Protein AF-A0A0F8ZG69-F1 (afdb_monomer_lite)

Organism: NCBI:txid412755

Sequence (103 aa):
AFPVWSNDSGFTFYITEIKGWADADNADFGLYTASPTNFTASSTIEVITLTTDGTAVYYDTILRADIDRIEVFDGDLILFGPSSDDLKWLKATIKGYFDANVN

Foldseek 3Di:
DWDKDAQQPQFKWFWFKKKKKFQDAFKKKWKWKDAPVDPPPIHTFDIDTFHDPPDRMTMDMDGRVRTPDGIAGNRIMITIGIPDPPTPDIDMDTDTDTDPPDD

Secondary structure (DSSP, 8-state):
---EEE--SSS-EEEEEEEEEESSSSEEEEEEEEETTEEEEEEEEEEEEE---SSSSEEEEEEGGG-S--EE-TTPEEEEEESSTT-S-EEEEEEEEE-----

pLDDT: mean 86.78, std 9.45, range [44.62, 96.75]

Structure (mmCIF, N/CA/C/O backbone):
data_AF-A0A0F8ZG69-F1
#
_entry.id   AF-A0A0F8ZG69-F1
#
loop_
_atom_site.group_PDB
_atom_site.id
_atom_site.type_symbol
_atom_site.label_atom_id
_atom_site.label_alt_id
_atom_site.label_comp_id
_atom_site.label_asym_id
_atom_site.label_entity_id
_atom_site.label_seq_id
_atom_site.pdbx_PDB_ins_code
_atom_site.Cartn_x
_atom_site.Cartn_y
_atom_site.Cartn_z
_atom_site.occupancy
_atom_site.B_iso_or_equiv
_atom_site.auth_seq_id
_atom_site.auth_comp_id
_atom_site.auth_asym_id
_atom_site.auth_atom_id
_atom_site.pdbx_PDB_model_num
ATOM 1 N N . ALA A 1 1 ? 12.175 9.974 2.019 1.00 68.50 1 ALA A N 1
ATOM 2 C CA . ALA A 1 1 ? 11.067 9.847 2.991 1.00 68.50 1 ALA A CA 1
ATOM 3 C C . ALA A 1 1 ? 9.990 8.994 2.345 1.00 68.50 1 ALA A C 1
ATOM 5 O O . ALA A 1 1 ? 9.720 9.212 1.169 1.00 68.50 1 ALA A O 1
ATOM 6 N N . PHE A 1 2 ? 9.434 8.020 3.061 1.00 79.31 2 PHE A N 1
ATOM 7 C CA . PHE A 1 2 ? 8.407 7.138 2.507 1.00 79.31 2 PHE A CA 1
ATOM 8 C C . PHE A 1 2 ? 7.040 7.827 2.522 1.00 79.31 2 PHE A C 1
ATOM 10 O O . PHE A 1 2 ? 6.699 8.439 3.537 1.00 79.31 2 PHE A O 1
ATOM 17 N N . PRO A 1 3 ? 6.251 7.753 1.436 1.00 87.62 3 PRO A N 1
ATOM 18 C CA . PRO A 1 3 ? 4.828 8.042 1.503 1.00 87.62 3 PRO A CA 1
ATOM 19 C C . PRO A 1 3 ? 4.157 7.149 2.549 1.00 87.62 3 PRO A C 1
ATOM 21 O O . PRO A 1 3 ? 4.492 5.967 2.677 1.00 87.62 3 PRO A O 1
ATOM 24 N N . VAL A 1 4 ? 3.214 7.731 3.286 1.00 90.94 4 VAL A N 1
ATOM 25 C CA . VAL A 1 4 ? 2.485 7.052 4.356 1.00 90.94 4 VAL A CA 1
ATOM 26 C C . VAL A 1 4 ? 0.990 7.217 4.127 1.00 90.94 4 VAL A C 1
ATOM 28 O O . VAL A 1 4 ? 0.517 8.319 3.847 1.00 90.94 4 VAL A O 1
ATOM 31 N N . TRP A 1 5 ? 0.253 6.124 4.275 1.00 93.69 5 TRP A N 1
ATOM 32 C CA . TRP A 1 5 ? -1.198 6.122 4.425 1.00 93.69 5 TRP A CA 1
ATOM 33 C C . TRP A 1 5 ? -1.548 5.673 5.846 1.00 93.69 5 TRP A C 1
ATOM 35 O O . TRP A 1 5 ? -0.866 4.812 6.389 1.00 93.69 5 TRP A O 1
ATOM 45 N N . SER A 1 6 ? -2.579 6.256 6.452 1.00 93.56 6 SER A N 1
ATOM 46 C CA . SER A 1 6 ? -3.008 5.943 7.821 1.00 93.56 6 SER A CA 1
ATOM 47 C C . SER A 1 6 ? -4.421 5.378 7.812 1.00 93.56 6 SER A C 1
ATOM 49 O O . SER A 1 6 ? -5.295 5.930 7.132 1.00 93.56 6 SER A O 1
ATOM 51 N N . ASN A 1 7 ? -4.646 4.302 8.566 1.00 92.94 7 ASN A N 1
ATOM 52 C CA . ASN A 1 7 ? -5.983 3.803 8.846 1.00 92.94 7 ASN A CA 1
ATOM 53 C C . ASN A 1 7 ? -6.505 4.382 10.168 1.00 92.94 7 ASN A C 1
ATOM 55 O O . ASN A 1 7 ? -6.360 3.762 11.212 1.00 92.94 7 ASN A O 1
ATOM 59 N N . ASP A 1 8 ? -7.169 5.534 10.109 1.00 91.81 8 ASP A N 1
ATOM 60 C CA . ASP A 1 8 ? -7.819 6.160 11.274 1.00 91.81 8 ASP A CA 1
ATOM 61 C C . ASP A 1 8 ? -9.349 5.987 11.233 1.00 91.81 8 ASP A C 1
ATOM 63 O O . ASP A 1 8 ? -10.113 6.920 11.495 1.00 91.81 8 ASP A O 1
ATOM 67 N N . SER A 1 9 ? -9.820 4.820 10.786 1.00 91.00 9 SER A N 1
ATOM 68 C CA . SER A 1 9 ? -11.247 4.585 10.530 1.00 91.00 9 SER A CA 1
ATOM 69 C C . SER A 1 9 ? -12.027 4.042 11.729 1.00 91.00 9 SER A C 1
ATOM 71 O O . SER A 1 9 ? -13.258 4.095 11.711 1.00 91.00 9 SER A O 1
ATOM 73 N N . GLY A 1 10 ? -11.351 3.499 12.746 1.00 90.31 10 GLY A N 1
ATOM 74 C CA . GLY A 1 10 ? -11.965 2.693 13.803 1.00 90.31 10 GLY A CA 1
ATOM 75 C C . GLY A 1 10 ? -12.248 1.236 13.405 1.00 90.31 10 GLY A C 1
ATOM 76 O O . GLY A 1 10 ? -12.833 0.500 14.198 1.00 90.31 10 GLY A O 1
ATOM 77 N N . PHE A 1 11 ? -11.854 0.803 12.200 1.00 92.12 11 PHE A N 1
ATOM 78 C CA . PHE A 1 11 ? -12.088 -0.547 11.673 1.00 92.12 11 PHE A CA 1
ATOM 79 C C . PHE A 1 11 ? -10.814 -1.167 11.092 1.00 92.12 11 PHE A C 1
ATOM 81 O O . PHE A 1 11 ? -9.880 -0.470 10.696 1.00 92.12 11 PHE A O 1
ATOM 88 N N . THR A 1 12 ? -10.800 -2.498 10.964 1.00 93.69 12 THR A N 1
ATOM 89 C CA . THR A 1 12 ? -9.738 -3.199 10.224 1.00 93.69 12 THR A CA 1
ATOM 90 C C . THR A 1 12 ? -9.997 -3.082 8.724 1.00 93.69 12 THR A C 1
ATOM 92 O O . THR A 1 12 ? -11.079 -3.432 8.242 1.00 93.69 12 THR A O 1
ATOM 95 N N . PHE A 1 13 ? -9.003 -2.601 7.978 1.00 94.94 13 PHE A N 1
ATOM 96 C CA . PHE A 1 13 ? -9.007 -2.606 6.521 1.00 94.94 13 PHE A CA 1
ATOM 97 C C . PHE A 1 13 ? -8.410 -3.916 5.999 1.00 94.94 13 PHE A C 1
ATOM 99 O O . PHE A 1 13 ? -7.277 -4.267 6.328 1.00 94.94 13 PHE A O 1
ATOM 106 N N . TYR A 1 14 ? -9.166 -4.621 5.162 1.00 95.50 14 TYR A N 1
ATOM 107 C CA . TYR A 1 14 ? -8.747 -5.859 4.516 1.00 95.50 14 TYR A CA 1
ATOM 108 C C . TYR A 1 14 ? -8.375 -5.599 3.064 1.00 95.50 14 TYR A C 1
ATOM 110 O O . TYR A 1 14 ? -9.230 -5.254 2.24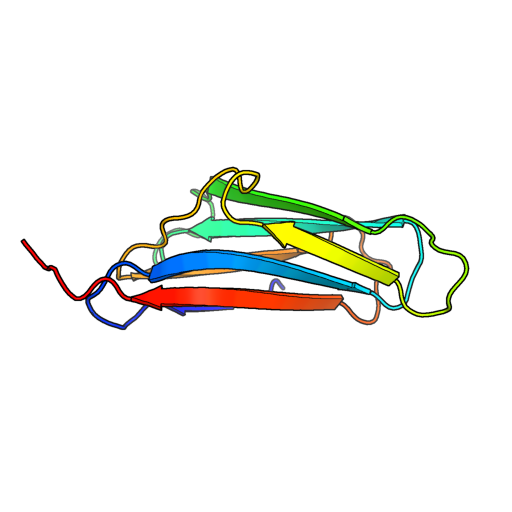2 1.00 95.50 14 TYR A O 1
ATOM 118 N N . ILE A 1 15 ? -7.106 -5.814 2.738 1.00 96.31 15 ILE A N 1
ATOM 119 C CA . ILE A 1 15 ? -6.568 -5.685 1.390 1.00 96.31 15 ILE A CA 1
ATOM 120 C C . ILE A 1 15 ? -7.069 -6.850 0.527 1.00 96.31 15 ILE A C 1
ATOM 122 O O . ILE A 1 15 ? -7.064 -8.013 0.934 1.00 96.31 15 ILE A O 1
ATOM 126 N N . THR A 1 16 ? -7.517 -6.535 -0.685 1.00 96.62 16 THR A N 1
ATOM 127 C CA . THR A 1 16 ? -7.990 -7.514 -1.674 1.00 96.62 16 THR A CA 1
ATOM 128 C C . THR A 1 16 ? -7.158 -7.535 -2.948 1.00 96.62 16 THR A C 1
ATOM 130 O O . THR A 1 16 ? -7.142 -8.546 -3.650 1.00 96.62 16 THR A O 1
ATOM 133 N N . GLU A 1 17 ? -6.487 -6.433 -3.263 1.00 96.75 17 GLU A N 1
ATOM 134 C CA . GLU A 1 17 ? -5.652 -6.298 -4.449 1.00 96.75 17 GLU A CA 1
ATOM 135 C C . GLU A 1 17 ? -4.622 -5.198 -4.207 1.00 96.75 17 GLU A C 1
ATOM 137 O O . GLU A 1 17 ? -4.953 -4.134 -3.672 1.00 96.75 17 GLU A O 1
ATOM 142 N N . ILE A 1 18 ? -3.395 -5.434 -4.659 1.00 95.62 18 ILE A N 1
ATOM 143 C CA . ILE A 1 18 ? -2.342 -4.428 -4.701 1.00 95.62 18 ILE A CA 1
ATOM 144 C C . ILE A 1 18 ? -1.864 -4.299 -6.144 1.00 95.62 18 ILE A C 1
ATOM 146 O O . ILE A 1 18 ? -1.602 -5.299 -6.808 1.00 95.62 18 ILE A O 1
ATOM 150 N N . LYS A 1 19 ? -1.748 -3.065 -6.643 1.00 93.25 19 LYS A N 1
ATOM 151 C CA . LYS A 1 19 ? -1.129 -2.777 -7.944 1.00 93.25 19 LYS A CA 1
ATOM 152 C C . LYS A 1 19 ? 0.078 -1.879 -7.792 1.00 93.25 19 LYS A C 1
ATOM 154 O O . LYS A 1 19 ? -0.078 -0.780 -7.264 1.00 93.25 19 LYS A O 1
ATOM 159 N N . GLY A 1 20 ? 1.219 -2.294 -8.322 1.00 91.19 20 GLY A N 1
ATOM 160 C CA . GLY A 1 20 ? 2.431 -1.484 -8.412 1.00 91.19 20 GLY A CA 1
ATOM 161 C C . GLY A 1 20 ? 2.623 -0.859 -9.780 1.00 91.19 20 GLY A C 1
ATOM 162 O O . GLY A 1 20 ? 2.206 -1.451 -10.763 1.00 91.19 20 GLY A O 1
ATOM 163 N N . TRP A 1 21 ? 3.226 0.327 -9.832 1.00 90.38 21 TRP A N 1
ATOM 164 C CA . TRP A 1 21 ? 3.562 1.056 -11.055 1.00 90.38 21 TRP A CA 1
ATOM 165 C C . TRP A 1 21 ? 4.886 1.806 -10.885 1.00 90.38 21 TRP A C 1
ATOM 167 O O . TRP A 1 21 ? 5.056 2.493 -9.873 1.00 90.38 21 TRP A O 1
ATOM 177 N N . ALA A 1 22 ? 5.758 1.757 -11.893 1.00 88.19 22 ALA A N 1
ATOM 178 C CA . ALA A 1 22 ? 6.991 2.542 -11.947 1.00 88.19 22 ALA A CA 1
ATOM 179 C C . ALA A 1 22 ? 7.320 3.034 -13.366 1.00 88.19 22 ALA A C 1
ATOM 181 O O . ALA A 1 22 ? 6.862 2.469 -14.363 1.00 88.19 22 ALA A O 1
ATOM 182 N N . ASP A 1 23 ? 8.127 4.095 -13.445 1.00 85.56 23 ASP A N 1
ATOM 183 C CA . ASP A 1 23 ? 8.638 4.669 -14.697 1.00 85.56 23 ASP A CA 1
ATOM 184 C C . ASP A 1 23 ? 9.992 4.096 -15.154 1.00 85.56 23 ASP A C 1
ATOM 186 O O . ASP A 1 23 ? 10.545 4.551 -16.155 1.00 85.56 23 ASP A O 1
ATOM 190 N N . ALA A 1 24 ? 10.521 3.107 -14.435 1.00 81.06 24 ALA A N 1
ATOM 191 C CA . ALA A 1 24 ? 11.787 2.442 -14.725 1.00 81.06 24 ALA A CA 1
ATOM 192 C C . ALA A 1 24 ? 11.650 0.918 -14.622 1.00 81.06 24 ALA A C 1
ATOM 194 O O . ALA A 1 24 ? 10.752 0.410 -13.944 1.00 81.06 24 ALA A O 1
ATOM 195 N N . ASP A 1 25 ? 12.527 0.207 -15.327 1.00 76.69 25 ASP A N 1
ATOM 196 C CA . ASP A 1 25 ? 12.591 -1.249 -15.326 1.00 76.69 25 ASP A CA 1
ATOM 197 C C . ASP A 1 25 ? 13.176 -1.789 -14.018 1.00 76.69 25 ASP A C 1
ATOM 199 O O . ASP A 1 25 ? 13.917 -1.103 -13.316 1.00 76.69 25 ASP A O 1
ATOM 203 N N . ASN A 1 26 ? 12.832 -3.041 -13.697 1.00 74.12 26 ASN A N 1
ATOM 204 C CA . ASN A 1 26 ? 13.400 -3.781 -12.566 1.00 74.12 26 ASN A CA 1
ATOM 205 C C . ASN A 1 26 ? 13.314 -3.002 -11.241 1.00 74.12 26 ASN A C 1
ATOM 207 O O . ASN A 1 26 ? 14.265 -2.944 -10.462 1.00 74.12 26 ASN A O 1
ATOM 211 N N . ALA A 1 27 ? 12.156 -2.385 -11.018 1.00 83.69 27 ALA A N 1
ATOM 212 C CA . ALA A 1 27 ? 11.868 -1.596 -9.838 1.00 83.69 27 ALA A CA 1
ATOM 213 C C . ALA A 1 27 ? 11.256 -2.491 -8.761 1.00 83.69 27 ALA A C 1
ATOM 215 O O . ALA A 1 27 ? 10.182 -3.053 -8.981 1.00 83.69 27 ALA A O 1
ATOM 216 N N . ASP A 1 28 ? 11.882 -2.566 -7.587 1.00 86.44 28 ASP A N 1
ATOM 217 C CA . ASP A 1 28 ? 11.242 -3.188 -6.430 1.00 86.44 28 ASP A CA 1
ATOM 218 C C . ASP A 1 28 ? 10.792 -2.131 -5.430 1.00 86.44 28 ASP A C 1
ATOM 220 O O . ASP A 1 28 ? 11.413 -1.078 -5.254 1.00 86.44 28 ASP A O 1
ATOM 224 N N . PHE A 1 29 ? 9.697 -2.412 -4.741 1.00 88.38 29 PHE A N 1
ATOM 225 C CA . PHE A 1 29 ? 9.289 -1.627 -3.591 1.00 88.38 29 PHE A CA 1
ATOM 226 C C . PHE A 1 29 ? 8.478 -2.478 -2.622 1.00 88.38 29 PHE A C 1
ATOM 228 O O . PHE A 1 29 ? 7.740 -3.382 -3.011 1.00 88.38 29 PHE A O 1
ATOM 235 N N . GLY A 1 30 ? 8.623 -2.177 -1.339 1.00 90.69 30 GLY A N 1
ATOM 236 C CA . GLY A 1 30 ? 7.883 -2.823 -0.271 1.00 90.69 30 GLY A CA 1
ATOM 237 C C . GLY A 1 30 ? 6.714 -1.979 0.213 1.00 90.69 30 GLY A C 1
ATOM 238 O O . GLY A 1 30 ? 6.771 -0.744 0.252 1.00 90.69 30 GLY A O 1
ATOM 239 N N . LEU A 1 31 ? 5.666 -2.678 0.630 1.00 93.56 31 LEU A N 1
ATOM 240 C CA . LEU A 1 31 ? 4.608 -2.155 1.475 1.00 93.56 31 LEU A CA 1
ATOM 241 C C . LEU A 1 31 ? 4.800 -2.708 2.879 1.00 93.56 31 LEU A C 1
ATOM 243 O O . LEU A 1 31 ? 4.995 -3.910 3.061 1.00 93.56 31 LEU A O 1
ATOM 247 N N . TYR A 1 32 ? 4.718 -1.837 3.876 1.00 93.25 32 TYR A N 1
ATOM 248 C CA . TYR A 1 32 ? 4.930 -2.213 5.271 1.00 93.25 32 TYR A CA 1
ATOM 249 C C . TYR A 1 32 ? 3.822 -1.648 6.151 1.00 93.25 32 TYR A C 1
ATOM 251 O O . TYR A 1 32 ? 3.383 -0.527 5.918 1.00 93.25 32 TYR A O 1
ATOM 259 N N . THR A 1 33 ? 3.407 -2.376 7.187 1.00 93.56 33 THR A N 1
ATOM 260 C CA . THR A 1 33 ? 2.614 -1.818 8.291 1.00 93.56 33 THR A CA 1
ATOM 261 C C . THR A 1 33 ? 3.537 -1.281 9.382 1.00 93.56 33 THR A C 1
ATOM 263 O O . THR A 1 33 ? 4.503 -1.969 9.712 1.00 93.56 33 THR A O 1
ATOM 266 N N . ALA A 1 34 ? 3.229 -0.156 10.025 1.00 93.12 34 ALA A N 1
ATOM 267 C CA . ALA A 1 34 ? 3.854 0.235 11.297 1.00 93.12 34 ALA A CA 1
ATOM 268 C C . ALA A 1 34 ? 2.889 1.009 12.205 1.00 93.12 34 ALA A C 1
ATOM 270 O O . ALA A 1 34 ? 1.838 1.456 11.763 1.00 93.12 34 ALA A O 1
ATOM 271 N N . SER A 1 35 ? 3.282 1.226 13.462 1.00 89.25 35 SER A N 1
ATOM 272 C CA . SER A 1 35 ? 2.546 2.098 14.384 1.00 89.25 35 SER A CA 1
ATOM 273 C C . SER A 1 35 ? 2.921 3.575 14.176 1.00 89.25 35 SER A C 1
ATOM 275 O O . SER A 1 35 ? 4.105 3.873 13.985 1.00 89.25 35 SER A O 1
ATOM 277 N N . PRO A 1 36 ? 1.987 4.532 14.351 1.00 85.88 36 PRO A N 1
ATOM 278 C CA . PRO A 1 36 ? 2.253 5.973 14.304 1.00 85.88 36 PRO A CA 1
ATOM 279 C C . PRO A 1 36 ? 3.227 6.443 15.382 1.00 85.88 36 PRO A C 1
ATOM 281 O O . PRO A 1 36 ? 3.811 7.518 15.270 1.00 85.88 36 PRO A O 1
ATOM 284 N N . THR A 1 37 ? 3.427 5.633 16.422 1.00 87.44 37 THR A N 1
ATOM 285 C CA . THR A 1 37 ? 4.372 5.920 17.507 1.00 87.44 37 THR A CA 1
ATOM 286 C C . THR A 1 37 ? 5.731 5.248 17.318 1.00 87.44 37 THR A C 1
ATOM 288 O O . THR A 1 37 ? 6.676 5.579 18.033 1.00 87.44 37 THR A O 1
ATOM 291 N N . ASN A 1 38 ? 5.858 4.313 16.368 1.00 84.88 38 ASN A N 1
ATOM 292 C CA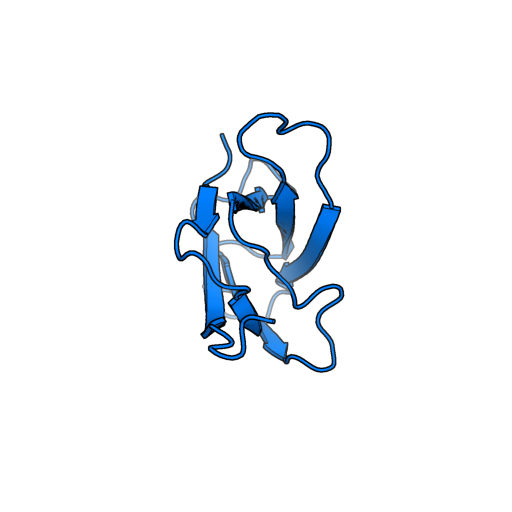 . ASN A 1 38 ? 7.089 3.567 16.149 1.00 84.88 38 ASN A CA 1
ATOM 293 C C . ASN A 1 38 ? 7.236 3.078 14.697 1.00 84.88 38 ASN A C 1
ATOM 295 O O . ASN A 1 38 ? 6.805 1.984 14.341 1.00 84.88 38 ASN A O 1
ATOM 299 N N . PHE A 1 39 ? 7.970 3.852 13.898 1.00 82.06 39 PHE A N 1
ATOM 300 C CA . PHE A 1 39 ? 8.309 3.530 12.507 1.00 82.06 39 PHE A CA 1
ATOM 301 C C . PHE A 1 39 ? 9.397 2.451 12.359 1.00 82.06 39 PHE A C 1
ATOM 303 O O . PHE A 1 39 ? 9.636 1.967 11.257 1.00 82.06 39 PHE A O 1
ATOM 310 N N . THR A 1 40 ? 10.074 2.079 13.451 1.00 82.38 40 THR A N 1
ATOM 311 C CA . THR A 1 40 ? 11.140 1.060 13.432 1.00 82.38 40 THR A CA 1
ATOM 312 C C . THR A 1 40 ? 10.610 -0.362 13.603 1.00 82.38 40 THR A C 1
ATOM 314 O O . THR A 1 40 ? 11.232 -1.303 13.123 1.00 82.38 40 THR A O 1
ATOM 317 N N . ALA A 1 41 ? 9.443 -0.524 14.234 1.00 83.12 41 ALA A N 1
ATOM 318 C CA . ALA A 1 41 ? 8.748 -1.803 14.358 1.00 83.12 41 ALA A CA 1
ATOM 319 C C . ALA A 1 41 ? 7.727 -1.956 13.222 1.00 83.12 41 ALA A C 1
ATOM 321 O O . ALA A 1 41 ? 6.519 -1.891 13.446 1.00 83.12 41 ALA A O 1
ATOM 322 N N . SER A 1 42 ? 8.227 -2.105 11.994 1.00 88.12 42 SER A N 1
ATOM 323 C CA . SER A 1 42 ? 7.384 -2.365 10.827 1.00 88.12 42 SER A CA 1
ATOM 324 C C . SER A 1 42 ? 7.280 -3.862 10.520 1.00 88.12 42 SER A C 1
ATOM 326 O O . SER A 1 42 ? 8.110 -4.665 10.946 1.00 88.12 42 SER A O 1
ATOM 328 N N . SER A 1 43 ? 6.227 -4.257 9.811 1.00 90.62 43 SER A N 1
ATOM 329 C CA . SER A 1 43 ? 6.031 -5.615 9.290 1.00 90.62 43 SER A CA 1
ATOM 330 C C . SER A 1 43 ? 5.717 -5.545 7.805 1.00 90.62 43 SER A C 1
ATOM 332 O O . SER A 1 43 ? 4.998 -4.645 7.378 1.00 90.62 43 SER A O 1
ATOM 334 N N . THR A 1 44 ? 6.241 -6.477 7.017 1.00 92.94 44 THR A N 1
ATOM 335 C CA . THR A 1 44 ? 5.985 -6.523 5.573 1.00 92.94 44 THR A CA 1
ATOM 336 C C . THR A 1 44 ? 4.519 -6.862 5.295 1.00 92.94 44 THR A C 1
ATOM 338 O O . THR A 1 44 ? 3.976 -7.797 5.879 1.00 92.94 44 THR A O 1
ATOM 341 N N . ILE A 1 45 ? 3.886 -6.065 4.432 1.00 94.19 45 ILE A N 1
ATOM 342 C CA . ILE A 1 45 ? 2.598 -6.371 3.795 1.00 94.19 45 ILE A CA 1
ATOM 343 C C . ILE A 1 45 ? 2.846 -7.172 2.531 1.00 94.19 45 ILE A C 1
ATOM 345 O O . ILE A 1 45 ? 2.180 -8.175 2.327 1.00 94.19 45 ILE A O 1
ATOM 349 N N . GLU A 1 46 ? 3.750 -6.669 1.687 1.00 94.75 46 GLU A N 1
ATOM 350 C CA . GLU A 1 46 ? 4.088 -7.256 0.395 1.00 94.75 46 GLU A CA 1
ATOM 351 C C . GLU A 1 46 ? 5.391 -6.652 -0.147 1.00 94.75 46 GLU A C 1
ATOM 353 O O . GLU A 1 46 ? 5.694 -5.483 0.128 1.00 94.75 46 GLU A O 1
ATOM 358 N N . VAL A 1 47 ? 6.134 -7.413 -0.952 1.00 91.38 47 VAL A N 1
ATOM 359 C CA . VAL A 1 47 ? 7.254 -6.911 -1.758 1.00 91.38 47 VAL A CA 1
ATOM 360 C C . VAL A 1 47 ? 6.907 -7.068 -3.229 1.00 91.38 47 VAL A C 1
ATOM 362 O O . VAL A 1 47 ? 6.681 -8.166 -3.720 1.00 91.38 47 VAL A O 1
ATOM 365 N N . ILE A 1 48 ? 6.898 -5.955 -3.954 1.00 89.62 48 ILE A N 1
ATOM 366 C CA . ILE A 1 48 ? 6.473 -5.919 -5.351 1.00 89.62 48 ILE A CA 1
ATOM 367 C C . ILE A 1 48 ? 7.697 -5.730 -6.228 1.00 89.62 48 ILE A C 1
ATOM 369 O O . ILE A 1 48 ? 8.409 -4.738 -6.077 1.00 89.62 48 ILE A O 1
ATOM 373 N N . THR A 1 49 ? 7.891 -6.655 -7.166 1.00 88.56 49 THR A N 1
ATOM 374 C CA . THR A 1 49 ? 8.954 -6.606 -8.173 1.00 88.56 49 THR A CA 1
ATOM 375 C C . THR A 1 49 ? 8.350 -6.331 -9.540 1.00 88.56 49 THR A C 1
ATOM 377 O O . THR A 1 49 ? 7.697 -7.182 -10.143 1.00 88.56 49 THR A O 1
ATOM 380 N N . LEU A 1 50 ? 8.595 -5.133 -10.062 1.00 86.62 50 LEU A N 1
ATOM 381 C CA . LEU A 1 50 ? 8.170 -4.741 -11.399 1.00 86.62 50 LEU A CA 1
ATOM 382 C C . LEU A 1 50 ? 9.233 -5.168 -12.407 1.00 86.62 50 LEU A C 1
ATOM 384 O O . LEU A 1 50 ? 10.275 -4.530 -12.566 1.00 86.62 50 LEU A O 1
ATOM 388 N N . THR A 1 51 ? 8.967 -6.276 -13.090 1.00 81.19 51 THR A N 1
ATOM 389 C CA . THR A 1 51 ? 9.827 -6.749 -14.179 1.00 81.19 51 THR A CA 1
ATOM 390 C C . THR A 1 51 ? 9.527 -6.016 -15.481 1.00 81.19 51 THR A C 1
ATOM 392 O O . THR A 1 51 ? 8.444 -5.462 -15.674 1.00 81.19 51 THR A O 1
ATOM 395 N N . THR A 1 52 ? 10.502 -6.001 -16.390 1.00 78.38 52 THR A N 1
ATOM 396 C CA . THR A 1 52 ? 10.286 -5.421 -17.714 1.00 78.38 52 THR A CA 1
ATOM 397 C C . THR A 1 52 ? 9.256 -6.230 -18.507 1.00 78.38 52 THR A C 1
ATOM 399 O O . THR A 1 52 ? 9.390 -7.441 -18.673 1.00 78.38 52 THR A O 1
ATOM 402 N N . ASP A 1 53 ? 8.238 -5.549 -19.026 1.00 73.25 53 ASP A N 1
ATOM 403 C CA . ASP A 1 53 ? 7.225 -6.111 -19.925 1.00 73.25 53 ASP A CA 1
ATOM 404 C C . ASP A 1 53 ? 7.388 -5.605 -21.375 1.00 73.25 53 ASP A C 1
ATOM 406 O O . ASP A 1 53 ? 6.548 -5.866 -22.237 1.00 73.25 53 ASP A O 1
ATOM 410 N N . GLY A 1 54 ? 8.482 -4.885 -21.660 1.00 73.88 54 GLY A N 1
ATOM 411 C CA . GLY A 1 54 ? 8.739 -4.249 -22.954 1.00 73.88 54 GLY A CA 1
ATOM 412 C C . GLY A 1 54 ? 7.986 -2.933 -23.187 1.00 73.88 54 GLY A C 1
ATOM 413 O O . GLY A 1 54 ? 8.014 -2.417 -24.307 1.00 73.88 54 GLY A O 1
ATOM 414 N N . THR A 1 55 ? 7.321 -2.376 -22.170 1.00 77.38 55 THR A N 1
ATOM 415 C CA . THR A 1 55 ? 6.686 -1.053 -22.231 1.00 77.38 55 THR A CA 1
ATOM 416 C C . THR A 1 55 ? 7.524 0.020 -21.525 1.00 77.38 55 THR A C 1
ATOM 418 O O . THR A 1 55 ? 8.541 -0.263 -20.910 1.00 77.38 55 THR A O 1
ATOM 421 N N . ALA A 1 56 ? 7.125 1.290 -21.643 1.00 75.75 56 ALA A N 1
ATOM 422 C CA . ALA A 1 56 ? 7.786 2.395 -20.942 1.00 75.75 56 ALA A CA 1
ATOM 423 C C . ALA A 1 56 ? 7.259 2.613 -19.508 1.00 75.75 56 ALA A C 1
ATOM 425 O O . ALA A 1 56 ? 7.736 3.513 -18.822 1.00 75.75 56 ALA A O 1
ATOM 426 N N . VAL A 1 57 ? 6.238 1.859 -19.082 1.00 81.75 57 VAL A N 1
ATOM 427 C CA . VAL A 1 57 ? 5.618 1.973 -17.757 1.00 81.75 57 VAL A CA 1
ATOM 428 C C . VAL A 1 57 ? 5.302 0.579 -17.250 1.00 81.75 57 VAL A C 1
ATOM 430 O O . VAL A 1 57 ? 4.411 -0.089 -17.768 1.00 81.75 57 VAL A O 1
ATOM 433 N N . TYR A 1 58 ? 5.975 0.187 -16.182 1.00 85.75 58 TYR A N 1
ATOM 434 C CA . TYR A 1 58 ? 5.915 -1.172 -15.671 1.00 85.75 58 TYR A CA 1
ATOM 435 C C . TYR A 1 58 ? 4.916 -1.267 -14.533 1.00 85.75 58 TYR A C 1
ATOM 437 O O . TYR A 1 58 ? 4.802 -0.340 -13.726 1.00 85.75 58 TYR A O 1
ATOM 445 N N . TYR A 1 59 ? 4.187 -2.378 -14.470 1.00 89.00 59 TYR A N 1
ATOM 446 C CA . TYR A 1 59 ? 3.211 -2.612 -13.419 1.00 89.00 59 TYR A CA 1
ATOM 447 C C . TYR A 1 59 ? 3.074 -4.088 -13.072 1.00 89.00 59 TYR A C 1
ATOM 449 O O . TYR A 1 59 ? 3.341 -4.966 -13.887 1.00 89.00 59 TYR A O 1
ATOM 457 N N . ASP A 1 60 ? 2.611 -4.333 -11.853 1.00 90.31 60 ASP A N 1
ATOM 458 C CA . ASP A 1 60 ? 2.291 -5.664 -11.352 1.00 90.31 60 ASP A CA 1
ATOM 459 C C . ASP A 1 60 ? 0.982 -5.612 -10.559 1.00 90.31 60 ASP A C 1
ATOM 461 O O . ASP A 1 60 ? 0.557 -4.547 -10.092 1.00 90.31 60 ASP A O 1
ATOM 465 N N . THR A 1 61 ? 0.281 -6.738 -10.477 1.00 92.38 61 THR A N 1
ATOM 466 C CA . THR A 1 61 ? -0.974 -6.880 -9.737 1.00 92.38 61 THR A CA 1
ATOM 467 C C . THR A 1 61 ? -0.958 -8.166 -8.927 1.00 92.38 61 THR A C 1
ATOM 469 O O . THR A 1 61 ? -0.957 -9.256 -9.491 1.00 92.38 61 THR A O 1
ATOM 472 N N . ILE A 1 62 ? -1.064 -8.016 -7.610 1.00 92.56 62 ILE A N 1
ATOM 473 C CA . ILE A 1 62 ? -1.118 -9.114 -6.647 1.00 92.56 62 ILE A CA 1
ATOM 474 C C . ILE A 1 62 ? -2.543 -9.187 -6.093 1.00 92.56 62 ILE A C 1
ATOM 476 O O . ILE A 1 62 ? -3.137 -8.168 -5.716 1.00 92.56 62 ILE A O 1
ATOM 480 N N . LEU A 1 63 ? -3.122 -10.387 -6.090 1.00 93.94 63 LEU A N 1
ATOM 481 C CA . LEU A 1 63 ? -4.480 -10.647 -5.612 1.00 93.94 63 LEU A CA 1
ATOM 482 C C . LEU A 1 63 ? -4.453 -11.179 -4.183 1.00 93.94 63 LEU A C 1
ATOM 484 O O . LEU A 1 63 ? -3.493 -11.817 -3.778 1.00 93.94 63 LEU A O 1
ATOM 488 N N . ARG A 1 64 ? -5.550 -10.985 -3.440 1.00 91.12 64 ARG A N 1
ATOM 489 C CA . ARG A 1 64 ? -5.690 -11.344 -2.015 1.00 91.12 64 ARG A CA 1
ATOM 490 C C . ARG A 1 64 ? -5.068 -12.677 -1.590 1.00 91.12 64 ARG A C 1
ATOM 492 O O . ARG A 1 64 ? -4.541 -12.749 -0.489 1.00 91.12 64 ARG A O 1
ATOM 499 N N . ALA A 1 65 ? -5.216 -13.727 -2.398 1.00 89.44 65 ALA A N 1
ATOM 500 C CA . ALA A 1 65 ? -4.742 -15.070 -2.055 1.00 89.44 65 ALA A CA 1
ATOM 501 C C . ALA A 1 65 ? -3.210 -15.171 -1.976 1.00 89.44 65 ALA A C 1
ATOM 503 O O . ALA A 1 65 ? -2.704 -16.079 -1.325 1.00 89.44 65 ALA A O 1
ATOM 504 N N . ASP A 1 66 ? -2.521 -14.228 -2.613 1.00 93.06 66 ASP A N 1
ATOM 505 C CA . ASP A 1 66 ? -1.075 -14.201 -2.795 1.00 93.06 66 ASP A CA 1
ATOM 506 C C . ASP A 1 66 ? -0.422 -13.030 -2.039 1.00 93.06 66 ASP A C 1
ATOM 508 O O . ASP A 1 66 ? 0.769 -12.811 -2.201 1.00 93.06 66 ASP A O 1
ATOM 512 N N . ILE A 1 67 ? -1.191 -12.272 -1.240 1.00 93.81 67 ILE A N 1
ATOM 513 C CA . ILE A 1 67 ? -0.672 -11.164 -0.422 1.00 93.81 67 ILE A CA 1
ATOM 514 C C . ILE A 1 67 ? -0.202 -11.708 0.931 1.00 93.81 67 ILE A C 1
ATOM 516 O O . ILE A 1 67 ? -1.008 -12.300 1.657 1.00 93.81 67 ILE A O 1
ATOM 520 N N . ASP A 1 68 ? 1.049 -11.429 1.309 1.00 93.38 68 ASP A N 1
ATOM 521 C CA . ASP A 1 68 ? 1.658 -11.934 2.554 1.00 93.38 68 ASP A CA 1
ATOM 522 C C . ASP A 1 68 ? 0.872 -11.540 3.821 1.00 93.38 68 ASP A C 1
ATOM 524 O O . ASP A 1 68 ? 0.703 -12.343 4.747 1.00 93.38 68 ASP A O 1
ATOM 528 N N . ARG A 1 69 ? 0.360 -10.303 3.878 1.00 91.94 69 ARG A N 1
ATOM 529 C CA . ARG A 1 69 ? -0.528 -9.832 4.954 1.00 91.94 69 ARG A CA 1
ATOM 530 C C . ARG A 1 69 ? -1.639 -8.943 4.416 1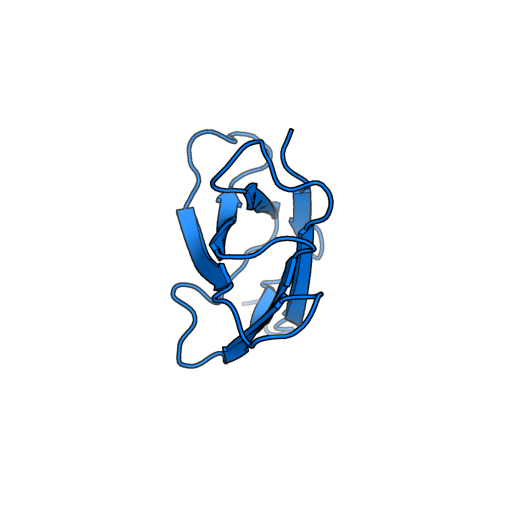.00 91.94 69 ARG A C 1
ATOM 532 O O . ARG A 1 69 ? -1.395 -7.904 3.816 1.00 91.94 69 ARG A O 1
ATOM 539 N N . ILE A 1 70 ? -2.882 -9.293 4.737 1.00 94.31 70 ILE A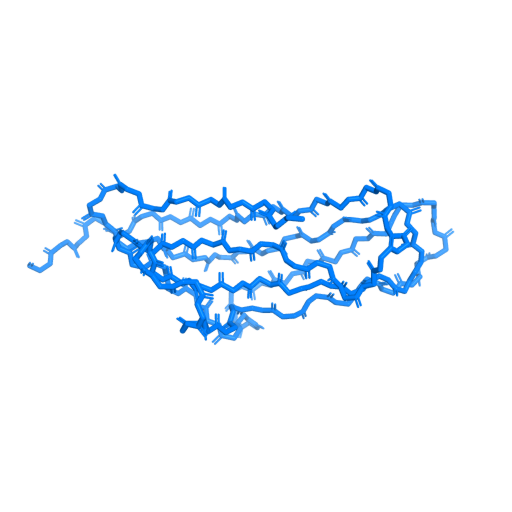 N 1
ATOM 540 C CA . ILE A 1 70 ? -4.063 -8.582 4.225 1.00 94.31 70 ILE A CA 1
ATOM 541 C C . ILE A 1 70 ? -4.733 -7.648 5.239 1.00 94.31 70 ILE A C 1
ATOM 543 O O . ILE A 1 70 ? -5.607 -6.884 4.850 1.00 94.31 70 ILE A O 1
ATOM 547 N N . GLU A 1 71 ? -4.366 -7.707 6.520 1.00 94.19 71 GLU A N 1
ATOM 548 C CA . GLU A 1 71 ? -5.026 -6.957 7.599 1.00 94.19 71 GLU A CA 1
ATOM 549 C C . GLU A 1 71 ? -4.227 -5.718 8.004 1.00 94.19 71 GLU A C 1
ATOM 551 O O . GLU A 1 71 ? -3.064 -5.820 8.415 1.00 94.19 71 GLU A O 1
ATOM 556 N N . VAL A 1 72 ? -4.883 -4.559 7.951 1.00 93.88 72 VAL A N 1
ATOM 557 C CA . VAL A 1 72 ? -4.364 -3.283 8.452 1.00 93.88 72 VAL A CA 1
ATOM 558 C C . VAL A 1 72 ? -5.305 -2.782 9.539 1.00 93.88 72 VAL A C 1
ATOM 560 O O . VAL A 1 72 ? -6.452 -2.423 9.259 1.00 93.88 72 VAL A O 1
ATOM 563 N N . PHE A 1 73 ? -4.846 -2.816 10.788 1.00 92.38 73 PHE A N 1
ATOM 564 C CA . PHE A 1 73 ? -5.685 -2.504 11.942 1.00 92.38 73 PHE A CA 1
ATOM 565 C C . PHE A 1 73 ? -5.933 -1.000 12.067 1.00 92.38 73 PHE A C 1
ATOM 567 O O . PHE A 1 73 ? -5.312 -0.186 11.380 1.00 92.38 73 PHE A O 1
ATOM 574 N N . ASP A 1 74 ? -6.882 -0.631 12.923 1.00 91.81 74 ASP A N 1
ATOM 575 C CA . ASP A 1 74 ? -7.068 0.767 13.300 1.00 91.81 74 ASP A CA 1
ATOM 576 C C . ASP A 1 74 ? -5.789 1.321 13.941 1.00 91.81 74 ASP A C 1
ATOM 578 O O . ASP A 1 74 ? -5.146 0.663 14.763 1.00 91.81 74 ASP A O 1
ATOM 582 N N . GLY A 1 75 ? -5.405 2.521 13.521 1.00 90.88 75 GLY A N 1
ATOM 583 C CA . GLY A 1 75 ? -4.164 3.171 13.906 1.00 90.88 75 GLY A CA 1
ATOM 584 C C . GLY A 1 75 ? -2.910 2.610 13.234 1.00 90.88 75 GLY A C 1
ATOM 585 O O . GLY A 1 75 ? -1.839 3.145 13.495 1.00 90.88 75 GLY A O 1
ATOM 586 N N . ASP A 1 76 ? -2.982 1.580 12.382 1.00 93.25 76 ASP A N 1
ATOM 587 C CA . ASP A 1 76 ? -1.822 1.151 11.593 1.00 93.25 76 ASP A CA 1
ATOM 588 C C . ASP A 1 76 ? -1.545 2.135 10.442 1.00 93.25 76 ASP A C 1
ATOM 590 O O . ASP A 1 76 ? -2.442 2.703 9.809 1.00 93.25 76 ASP A O 1
ATOM 594 N N . LEU A 1 77 ? -0.262 2.284 10.124 1.00 94.19 77 LEU A N 1
ATOM 595 C CA . LEU A 1 77 ? 0.243 3.017 8.971 1.00 94.19 77 LEU A CA 1
ATOM 596 C C . LEU A 1 77 ? 0.682 2.048 7.881 1.00 94.19 77 LEU A C 1
ATOM 598 O O . LEU A 1 77 ? 1.369 1.079 8.183 1.00 94.19 77 LEU A O 1
ATOM 602 N N . ILE A 1 78 ? 0.398 2.361 6.619 1.00 94.50 78 ILE A N 1
ATOM 603 C CA . ILE A 1 78 ? 1.030 1.725 5.461 1.00 94.50 78 ILE A CA 1
ATOM 604 C C . ILE A 1 78 ? 2.155 2.622 4.952 1.00 94.50 78 ILE A C 1
ATOM 606 O O . ILE A 1 78 ? 1.925 3.780 4.600 1.00 94.50 78 ILE A O 1
ATOM 610 N N . LEU A 1 79 ? 3.364 2.073 4.870 1.00 92.56 79 LEU A N 1
ATOM 611 C CA . LEU A 1 79 ? 4.553 2.737 4.344 1.00 92.56 79 LEU A CA 1
ATOM 612 C C . LEU A 1 79 ? 4.916 2.176 2.978 1.00 92.56 79 LEU A C 1
ATOM 614 O O . LEU A 1 79 ? 4.908 0.962 2.787 1.00 92.56 79 LEU A O 1
ATOM 618 N N . PHE A 1 80 ? 5.287 3.065 2.062 1.00 91.00 80 PHE A N 1
ATOM 619 C CA . PHE A 1 80 ? 5.712 2.716 0.709 1.00 91.00 80 PHE A CA 1
ATOM 620 C C . PHE A 1 80 ? 7.214 2.958 0.578 1.00 91.00 80 PHE A C 1
ATOM 622 O O . PHE A 1 80 ? 7.655 4.110 0.577 1.00 91.00 80 PHE A O 1
ATOM 629 N N . GLY A 1 81 ? 7.997 1.882 0.482 1.00 86.00 81 GLY A N 1
ATOM 630 C CA . GLY A 1 81 ? 9.456 1.951 0.445 1.00 86.00 81 GLY A CA 1
ATOM 631 C C . GLY A 1 81 ? 10.055 1.431 -0.859 1.00 86.00 81 GLY A C 1
ATOM 632 O O . GLY A 1 81 ? 10.055 0.218 -1.039 1.00 86.00 81 GLY A O 1
ATOM 633 N N . PRO A 1 82 ? 10.582 2.284 -1.760 1.00 78.94 82 PRO A N 1
ATOM 634 C CA . PRO A 1 82 ? 11.345 1.807 -2.915 1.00 78.94 82 PRO A CA 1
ATOM 635 C C . PRO A 1 82 ? 12.624 1.075 -2.480 1.00 78.94 82 PRO A C 1
ATOM 637 O O . PRO A 1 82 ? 13.223 1.428 -1.462 1.00 78.94 82 PRO A O 1
ATOM 640 N N . SER A 1 83 ? 13.046 0.072 -3.254 1.00 70.81 83 SER A N 1
ATOM 641 C CA . SER A 1 83 ? 14.284 -0.687 -3.021 1.00 70.81 83 SER A CA 1
ATOM 642 C C . SER A 1 83 ? 15.544 0.021 -3.532 1.00 70.81 83 SER A C 1
ATOM 644 O O . SER A 1 83 ? 16.644 -0.327 -3.101 1.00 70.81 83 SER A O 1
ATOM 646 N N . SER A 1 84 ? 15.403 1.011 -4.424 1.00 67.44 84 SER A N 1
ATOM 647 C CA . SER A 1 84 ? 16.512 1.797 -4.974 1.00 67.44 84 SER A CA 1
ATOM 648 C C . SER A 1 84 ? 16.197 3.297 -5.035 1.00 67.44 84 SER A C 1
ATOM 650 O O . SER A 1 84 ? 15.041 3.708 -5.161 1.00 67.44 84 SER A O 1
ATOM 652 N N . ASP A 1 85 ? 17.254 4.110 -4.956 1.00 61.03 85 ASP A N 1
ATOM 653 C CA . ASP A 1 85 ? 17.195 5.578 -4.978 1.00 61.03 85 ASP A CA 1
ATOM 654 C C . ASP A 1 85 ? 16.967 6.171 -6.389 1.00 61.03 85 ASP A C 1
ATOM 656 O O . ASP A 1 85 ? 16.824 7.387 -6.523 1.00 61.03 85 ASP A O 1
ATOM 660 N N . ASP A 1 86 ? 16.896 5.341 -7.440 1.00 65.50 86 ASP A N 1
ATOM 661 C CA . ASP A 1 86 ? 16.875 5.808 -8.837 1.00 65.50 86 ASP A CA 1
ATOM 662 C C . ASP A 1 86 ? 15.464 5.893 -9.461 1.00 65.50 86 ASP A C 1
ATOM 664 O O . ASP A 1 86 ? 15.310 6.376 -1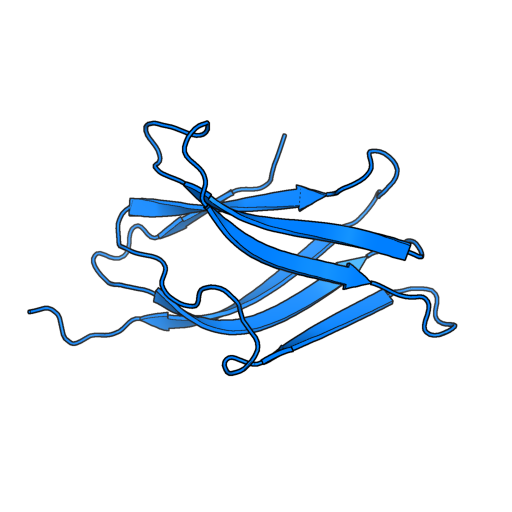0.588 1.00 65.50 86 ASP A O 1
ATOM 668 N N . LEU A 1 87 ? 14.412 5.478 -8.742 1.00 72.38 87 LEU A N 1
ATOM 669 C CA . LEU A 1 87 ? 13.024 5.576 -9.216 1.00 72.38 87 LEU A CA 1
ATOM 670 C C . LEU A 1 87 ? 12.507 7.015 -9.108 1.00 72.38 87 LEU A C 1
ATOM 672 O O . LEU A 1 87 ? 12.414 7.573 -8.013 1.00 72.38 87 LEU A O 1
ATOM 676 N N . LYS A 1 88 ? 12.112 7.619 -10.236 1.00 78.81 88 LYS A N 1
ATOM 677 C CA . LYS A 1 88 ? 11.557 8.985 -10.236 1.00 78.81 88 LYS A CA 1
ATOM 678 C C . LYS A 1 88 ? 10.072 8.990 -9.915 1.00 78.81 88 LYS A C 1
ATOM 680 O O . LYS A 1 88 ? 9.605 9.903 -9.234 1.00 78.81 88 LYS A O 1
ATOM 685 N N . TRP A 1 89 ? 9.335 7.989 -10.396 1.00 82.06 89 TRP A N 1
ATOM 686 C CA . TRP A 1 89 ? 7.906 7.859 -10.153 1.00 82.06 89 TRP A CA 1
ATOM 687 C C . TRP A 1 89 ? 7.562 6.444 -9.709 1.00 82.06 89 TRP A C 1
ATOM 689 O O . TRP A 1 89 ? 7.742 5.479 -10.445 1.00 82.06 89 TRP A O 1
ATOM 699 N N . LEU A 1 90 ? 6.987 6.348 -8.512 1.00 84.75 90 LEU A N 1
ATOM 700 C CA . LEU A 1 90 ? 6.424 5.122 -7.972 1.00 84.75 90 LEU A CA 1
ATOM 701 C C . LEU A 1 90 ? 4.976 5.378 -7.555 1.00 84.75 90 LEU A C 1
ATOM 703 O O . LEU A 1 90 ? 4.669 6.375 -6.898 1.00 84.75 90 LEU A O 1
ATOM 707 N N . LYS A 1 91 ? 4.081 4.460 -7.910 1.00 88.00 91 LYS A N 1
ATOM 708 C CA . LYS A 1 91 ? 2.698 4.456 -7.435 1.00 88.00 91 LYS A CA 1
ATOM 709 C C . LYS A 1 91 ? 2.331 3.042 -7.025 1.00 88.00 91 LYS A C 1
ATOM 711 O O . LYS A 1 91 ? 2.500 2.116 -7.808 1.00 88.00 91 LYS A O 1
ATOM 716 N N . ALA A 1 92 ? 1.703 2.895 -5.864 1.00 90.00 92 ALA A N 1
ATOM 717 C CA . ALA A 1 92 ? 0.922 1.700 -5.595 1.00 90.00 92 ALA A CA 1
ATOM 718 C C . ALA A 1 92 ? -0.537 2.028 -5.274 1.00 90.00 92 ALA A C 1
ATOM 720 O O . ALA A 1 92 ? -0.877 3.095 -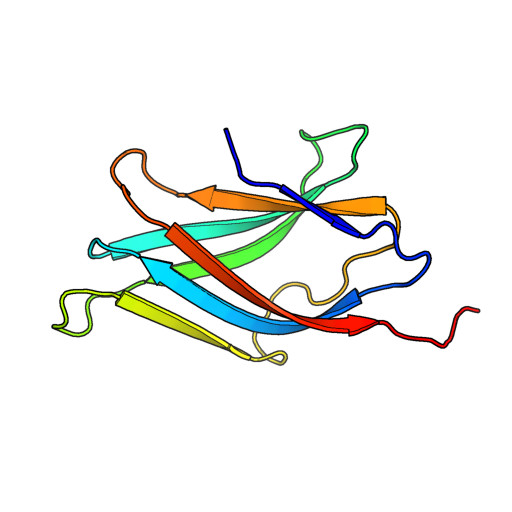4.764 1.00 90.00 92 ALA A O 1
ATOM 721 N N . THR A 1 93 ? -1.412 1.121 -5.690 1.00 93.12 93 THR A N 1
ATOM 722 C CA . THR A 1 93 ? -2.858 1.182 -5.485 1.00 93.12 93 THR A CA 1
ATOM 723 C C . THR A 1 93 ? -3.238 0.014 -4.603 1.00 93.12 93 THR A C 1
ATOM 725 O O . THR A 1 93 ? -2.999 -1.126 -4.984 1.00 93.12 93 THR A O 1
ATOM 728 N N . ILE A 1 94 ? -3.842 0.297 -3.456 1.00 94.81 94 ILE A N 1
ATOM 729 C CA . ILE A 1 94 ? -4.326 -0.720 -2.526 1.00 94.81 94 ILE A CA 1
ATOM 730 C C . ILE A 1 94 ? -5.849 -0.691 -2.594 1.00 94.81 94 ILE A C 1
ATOM 732 O O . ILE A 1 94 ? -6.464 0.349 -2.354 1.00 94.81 94 ILE A O 1
ATOM 736 N N . LYS A 1 95 ? -6.460 -1.814 -2.969 1.00 96.00 95 LYS A N 1
ATOM 737 C CA . LYS A 1 95 ? -7.910 -1.998 -2.901 1.00 96.00 95 LYS A CA 1
ATOM 738 C C . LYS A 1 95 ? -8.243 -2.904 -1.735 1.00 96.00 95 LYS A C 1
ATOM 740 O O . LYS A 1 95 ? -7.486 -3.810 -1.400 1.00 96.00 95 LYS A O 1
ATOM 745 N N . GLY A 1 96 ? -9.403 -2.668 -1.150 1.00 95.25 96 GLY A N 1
ATOM 746 C CA . GLY A 1 96 ? -9.858 -3.421 -0.001 1.00 95.25 96 GLY A CA 1
ATOM 747 C C . GLY A 1 96 ? -11.206 -2.934 0.487 1.00 95.25 96 GLY A C 1
ATOM 748 O O . GLY A 1 96 ? -11.900 -2.183 -0.204 1.00 95.25 96 GLY A O 1
ATOM 749 N N . TYR A 1 97 ? -11.567 -3.374 1.681 1.00 94.81 97 TYR A N 1
ATOM 750 C CA . TYR A 1 97 ? -12.785 -2.971 2.369 1.00 94.81 97 TYR A CA 1
ATOM 751 C C . TYR A 1 97 ? -12.529 -2.879 3.871 1.00 94.81 97 TYR A C 1
ATOM 753 O O . TYR A 1 97 ? -11.656 -3.563 4.400 1.00 94.81 97 TYR A O 1
ATOM 761 N N . PHE A 1 98 ? -13.309 -2.051 4.559 1.00 93.44 98 PHE A N 1
ATOM 762 C CA . PHE A 1 98 ? -13.366 -2.072 6.017 1.00 93.44 98 PHE A CA 1
ATOM 763 C C . PHE A 1 98 ? -14.339 -3.154 6.461 1.00 93.44 98 PHE A C 1
ATOM 765 O O . PHE A 1 98 ? -15.451 -3.239 5.932 1.00 93.44 98 PHE A O 1
ATOM 772 N N . ASP A 1 99 ? -13.925 -3.985 7.411 1.00 86.19 99 ASP A N 1
ATOM 773 C CA . ASP A 1 99 ? -14.849 -4.909 8.055 1.00 86.19 99 ASP A CA 1
ATOM 774 C C . ASP A 1 99 ? -15.677 -4.159 9.098 1.00 86.19 99 ASP A C 1
ATOM 776 O O . ASP A 1 99 ? -15.137 -3.584 10.041 1.00 86.19 99 ASP A O 1
ATOM 780 N N . ALA A 1 100 ? -16.994 -4.147 8.900 1.00 73.19 100 ALA A N 1
ATOM 781 C CA . ALA A 1 100 ? -17.941 -3.497 9.796 1.00 73.19 100 ALA A CA 1
ATOM 782 C C . ALA A 1 100 ? -18.282 -4.355 11.029 1.00 73.19 100 ALA A C 1
ATOM 784 O O . ALA A 1 100 ? -18.945 -3.858 11.941 1.00 73.19 100 ALA A O 1
ATOM 785 N N . ASN A 1 101 ? -17.854 -5.624 11.072 1.00 67.56 101 ASN A N 1
ATOM 786 C CA . ASN A 1 101 ? -17.999 -6.469 12.252 1.00 67.56 101 ASN A CA 1
ATOM 787 C C . ASN A 1 101 ? -16.928 -6.103 13.284 1.00 67.56 101 ASN A C 1
ATOM 789 O O . ASN A 1 101 ? -15.873 -6.726 13.383 1.00 67.56 101 ASN A O 1
ATOM 793 N N . VAL A 1 102 ? -17.220 -5.071 14.069 1.00 56.75 102 VAL A N 1
ATOM 794 C CA . VAL A 1 102 ? -16.519 -4.804 15.327 1.00 56.75 102 VAL A CA 1
ATOM 795 C C . VAL A 1 102 ? -17.033 -5.818 16.350 1.00 56.75 102 VAL A C 1
ATOM 797 O O . VAL A 1 102 ? -18.247 -5.913 16.541 1.00 56.75 102 VAL A O 1
ATOM 800 N N . ASN A 1 103 ? -16.139 -6.593 16.970 1.00 44.62 103 ASN A N 1
ATOM 801 C CA . ASN A 1 103 ? -16.484 -7.349 18.181 1.00 44.62 103 ASN A CA 1
ATOM 802 C C . ASN A 1 103 ? -16.717 -6.392 19.353 1.00 44.62 103 ASN A C 1
ATOM 804 O O . ASN A 1 103 ? -15.870 -5.488 19.535 1.00 44.62 103 ASN A O 1
#

Radius of gyration: 14.16 Å; chains: 1; bounding box: 35×25×41 Å